Protein AF-A0A7Y7IYE1-F1 (afdb_monomer_lite)

Foldseek 3Di:
DDDPDDPPPDDQDPVNVVVVVLVVVLVVVVVVVLVVLVVCLLVCLVFQDDPVDDSVVSSVVSVVVSVVVVVVVVVVVVVLVVVCVVVHVVVSSVVSVCVVVVVVVVVVVQDTCVPQPPNRD

Sequence (121 aa):
MHVVSAPPAGRLSWRDVRTLALAALGGALEFYDFVIFAYFAKIIAQHFFPAAQPDWLRQTETFGLFGAGYLARPLGGVVMAHFGDRHGRKKMFAFSVLLMAAPTLLMGLLPGFGTLGLAAP

Radius of gyration: 20.87 Å; chains: 1; bounding box: 60×38×46 Å

Secondary structure (DSSP, 8-state):
----PPPP-PPPPHHHHHHHHHHHHHHHHHHHHHHHHHHHHHHHHHHHS-TTS-HHHHHHHHHHHHHHHHHHHHHHHHHHHHHHHHH-HHHHHHHHHHHHHHHHHHHHTPPPHHHHGGG--

pLDDT: mean 79.18, std 10.88, range [50.25, 91.88]

Organism: NCBI:txid1216886

InterPro domains:
  IPR005828 Major facilitator, sugar transporter-like [PF00083] (21-111)
  IPR020846 Major facilit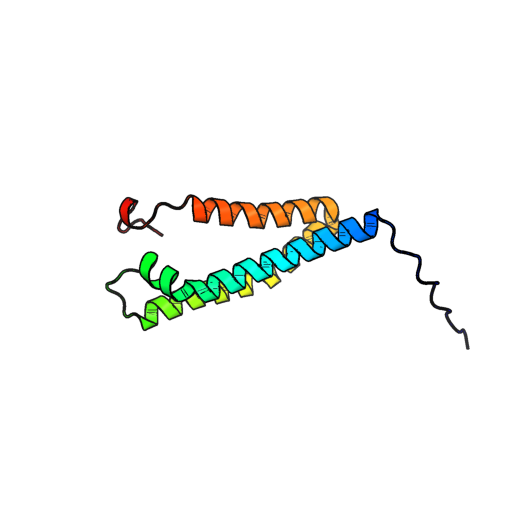ator superfamily domain [PS50850] (19-121)
  IPR036259 MFS transporter superfamily [G3DSA:1.20.1250.20] (15-120)
  IPR036259 MFS transporter superfamily [SSF103473] (7-118)
  IPR051084 Proton-coupled symporters [PTHR43528] (15-121)

Structure (mmCIF, N/CA/C/O backbone):
data_AF-A0A7Y7IYE1-F1
#
_entry.id   AF-A0A7Y7IYE1-F1
#
loop_
_atom_site.group_PDB
_atom_site.id
_atom_site.type_symbol
_atom_site.label_atom_id
_atom_site.label_alt_id
_atom_si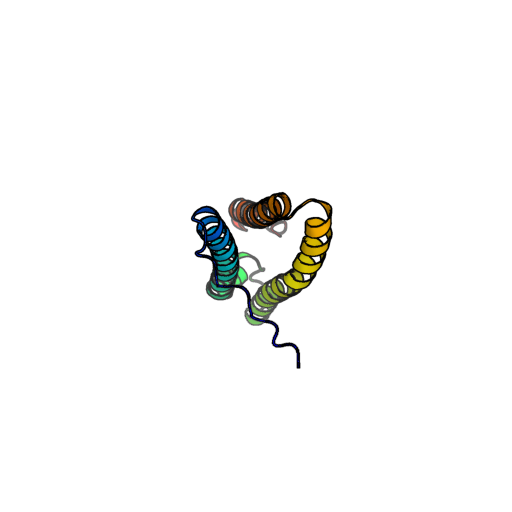te.label_comp_id
_atom_site.label_asym_id
_atom_site.label_entity_id
_atom_site.label_seq_id
_atom_site.pdbx_PDB_ins_code
_atom_site.Cartn_x
_atom_site.Cartn_y
_atom_site.Cartn_z
_atom_site.occupancy
_atom_site.B_iso_or_equiv
_atom_site.auth_seq_id
_atom_site.auth_comp_id
_atom_site.auth_asym_id
_atom_site.auth_atom_id
_atom_site.pdbx_PDB_model_num
ATOM 1 N N . MET A 1 1 ? 36.404 -26.400 -22.595 1.00 53.38 1 MET A N 1
ATOM 2 C CA . MET A 1 1 ? 35.992 -25.545 -21.460 1.00 53.38 1 MET A CA 1
ATOM 3 C C . MET A 1 1 ? 35.824 -24.120 -21.974 1.00 53.38 1 MET A C 1
ATOM 5 O O . MET A 1 1 ? 36.821 -23.441 -22.166 1.00 53.38 1 MET A O 1
ATOM 9 N N . HIS A 1 2 ? 34.596 -23.692 -22.290 1.00 53.97 2 HIS A N 1
ATOM 10 C CA . HIS A 1 2 ? 34.320 -22.305 -22.682 1.00 53.97 2 HIS A CA 1
ATOM 11 C C . HIS A 1 2 ? 34.089 -21.477 -21.417 1.00 53.97 2 HIS A C 1
ATOM 13 O O . HIS A 1 2 ? 33.064 -21.623 -20.756 1.00 53.97 2 HIS A O 1
ATOM 19 N N . VAL A 1 3 ? 35.062 -20.640 -21.063 1.00 62.72 3 VAL A N 1
ATOM 20 C CA . VAL A 1 3 ? 34.903 -19.629 -20.015 1.00 62.72 3 VAL A CA 1
ATOM 21 C C . VAL A 1 3 ? 34.045 -18.516 -20.608 1.00 62.72 3 VAL A C 1
ATOM 23 O O . VAL A 1 3 ? 34.513 -17.744 -21.440 1.00 62.72 3 VAL A O 1
ATOM 26 N N . VAL A 1 4 ? 32.768 -18.468 -20.229 1.00 66.44 4 VAL A N 1
ATOM 27 C CA . VAL A 1 4 ? 31.902 -17.321 -20.513 1.00 66.44 4 VAL A CA 1
ATOM 28 C C . VAL A 1 4 ? 32.415 -16.166 -19.656 1.00 66.44 4 VAL A C 1
ATOM 30 O O . VAL A 1 4 ? 32.209 -16.141 -18.444 1.00 66.44 4 VAL A O 1
ATOM 33 N N . SER A 1 5 ? 33.148 -15.239 -20.267 1.00 60.44 5 SER A N 1
ATOM 34 C CA . SER A 1 5 ? 33.545 -13.989 -19.630 1.00 60.44 5 SER A CA 1
ATOM 35 C C . SER A 1 5 ? 32.295 -13.151 -19.355 1.00 60.44 5 SER A C 1
ATOM 37 O O . SER A 1 5 ? 31.523 -12.841 -20.263 1.00 60.44 5 SER A O 1
ATOM 39 N N . ALA A 1 6 ? 32.072 -12.805 -18.086 1.00 62.84 6 ALA A N 1
ATOM 40 C CA . ALA A 1 6 ? 30.996 -11.900 -17.704 1.00 62.84 6 ALA A CA 1
ATOM 41 C C . ALA A 1 6 ? 31.209 -10.528 -18.380 1.00 62.84 6 ALA A C 1
ATOM 43 O O . ALA A 1 6 ? 32.348 -10.051 -18.429 1.00 62.84 6 ALA A O 1
ATOM 44 N N . PRO A 1 7 ? 30.152 -9.886 -18.909 1.00 61.91 7 PRO A N 1
ATOM 45 C CA . PRO A 1 7 ? 30.282 -8.569 -19.517 1.00 61.91 7 PRO A CA 1
ATOM 46 C C . PRO A 1 7 ? 30.808 -7.556 -18.483 1.00 61.91 7 PRO A C 1
ATOM 48 O O . PRO A 1 7 ? 30.445 -7.639 -17.306 1.00 61.91 7 PRO A O 1
ATOM 51 N N . PRO A 1 8 ? 31.659 -6.596 -18.889 1.00 59.75 8 PRO A N 1
ATOM 52 C CA . PRO A 1 8 ? 32.167 -5.575 -17.982 1.00 59.75 8 PRO A CA 1
ATOM 53 C C . PRO A 1 8 ? 30.993 -4.772 -17.417 1.00 59.75 8 PRO A C 1
ATOM 55 O O . PRO A 1 8 ? 30.115 -4.343 -18.167 1.00 59.75 8 PRO A O 1
ATOM 58 N N . ALA A 1 9 ? 30.971 -4.572 -16.097 1.00 65.44 9 ALA A N 1
ATOM 59 C CA . ALA A 1 9 ? 29.958 -3.766 -15.427 1.00 65.44 9 ALA A CA 1
ATOM 60 C C . ALA A 1 9 ? 30.011 -2.325 -15.968 1.00 65.44 9 ALA A C 1
ATOM 62 O O . ALA A 1 9 ? 30.856 -1.519 -15.573 1.00 65.44 9 ALA A O 1
ATOM 63 N N . GLY A 1 10 ? 29.139 -2.018 -16.929 1.00 71.31 10 GLY A N 1
ATOM 64 C CA . GLY A 1 10 ? 28.995 -0.680 -17.486 1.00 71.31 10 GLY A CA 1
ATOM 65 C C . GLY A 1 10 ? 28.580 0.300 -16.391 1.00 71.31 10 GLY A C 1
ATOM 66 O O . GLY A 1 10 ? 27.746 -0.018 -15.543 1.00 71.31 10 GLY A O 1
ATOM 67 N N . ARG A 1 11 ? 29.171 1.499 -16.391 1.00 78.81 11 ARG A N 1
ATOM 68 C CA . ARG A 1 11 ? 28.793 2.565 -15.454 1.00 78.81 11 ARG A CA 1
ATOM 69 C C . ARG A 1 11 ? 27.313 2.898 -15.661 1.00 78.81 11 ARG A C 1
ATOM 71 O O . ARG A 1 11 ? 26.917 3.201 -16.784 1.00 78.81 11 ARG A O 1
ATOM 78 N N . LEU A 1 12 ? 26.522 2.844 -14.588 1.00 80.06 12 LEU A N 1
ATOM 79 C CA . LEU A 1 12 ? 25.103 3.210 -14.616 1.00 80.06 12 LEU A CA 1
ATOM 80 C C . LEU A 1 12 ? 24.943 4.621 -15.191 1.00 80.06 12 LEU A C 1
ATOM 82 O O . LEU A 1 12 ? 25.594 5.564 -14.734 1.00 80.06 12 LEU A O 1
ATOM 86 N N . SER A 1 13 ? 24.071 4.774 -16.187 1.00 88.25 13 SER A N 1
ATOM 87 C CA . SER A 1 13 ? 23.729 6.091 -16.713 1.00 88.25 13 SER A CA 1
ATOM 88 C C . SER A 1 13 ? 22.926 6.871 -15.673 1.00 88.25 13 SER A C 1
ATOM 90 O O . SER A 1 13 ? 22.194 6.296 -14.867 1.00 88.25 13 SER A O 1
ATOM 92 N N . TRP A 1 14 ? 22.963 8.203 -15.735 1.00 87.50 14 TRP A N 1
ATOM 93 C CA . TRP A 1 14 ? 22.135 9.069 -14.885 1.00 87.50 14 TRP A CA 1
ATOM 94 C C . TRP A 1 14 ? 20.640 8.704 -14.976 1.00 87.50 14 TRP A C 1
ATOM 96 O O . TRP A 1 14 ? 19.902 8.759 -13.994 1.00 87.50 14 TRP A O 1
ATOM 106 N N . ARG A 1 15 ? 20.185 8.265 -16.158 1.00 86.50 15 ARG A N 1
ATOM 107 C CA . ARG A 1 15 ? 18.807 7.796 -16.379 1.00 86.50 15 ARG A CA 1
ATOM 108 C C . ARG A 1 15 ? 18.496 6.497 -15.630 1.00 86.50 15 ARG A C 1
ATOM 110 O O . ARG A 1 15 ? 17.378 6.360 -15.130 1.00 86.50 15 ARG A O 1
ATOM 117 N N . ASP A 1 16 ? 19.464 5.590 -15.524 1.00 87.06 16 ASP A N 1
ATOM 118 C CA . ASP A 1 16 ? 19.323 4.324 -14.798 1.00 87.06 16 ASP A CA 1
ATOM 119 C C . ASP A 1 16 ? 19.263 4.590 -13.296 1.00 87.06 16 ASP A C 1
ATOM 121 O O . ASP A 1 16 ? 18.352 4.114 -12.624 1.00 87.06 16 ASP A O 1
ATOM 125 N N . VAL A 1 17 ? 20.149 5.459 -12.795 1.00 89.50 17 VAL A N 1
ATOM 126 C CA . VAL A 1 17 ? 20.149 5.912 -11.396 1.00 89.50 17 VAL A CA 1
ATOM 127 C C . VAL A 1 17 ? 18.819 6.569 -11.035 1.00 89.50 17 VAL A C 1
ATOM 129 O O . VAL A 1 17 ? 18.223 6.234 -10.015 1.00 89.50 17 VAL A O 1
ATOM 132 N N . ARG A 1 18 ? 18.296 7.457 -11.892 1.00 87.88 18 ARG A N 1
ATOM 133 C CA . ARG A 1 18 ? 16.991 8.096 -11.665 1.00 87.88 18 ARG A CA 1
ATOM 134 C C . ARG A 1 18 ? 15.851 7.080 -11.620 1.00 87.88 18 ARG A C 1
ATOM 136 O O . ARG A 1 18 ? 14.957 7.202 -10.791 1.00 87.88 18 ARG A O 1
ATOM 143 N N . THR A 1 19 ? 15.863 6.096 -12.515 1.00 85.25 19 THR A N 1
ATOM 144 C CA . THR A 1 19 ? 14.816 5.065 -12.572 1.00 85.25 19 THR A CA 1
ATOM 145 C C . THR A 1 19 ? 14.877 4.155 -11.348 1.00 85.25 19 THR A C 1
ATOM 147 O O . THR A 1 19 ? 13.843 3.872 -10.749 1.00 85.25 19 THR A O 1
ATOM 150 N N . LEU A 1 20 ? 16.082 3.764 -10.930 1.00 87.81 20 LEU A N 1
ATOM 151 C CA . LEU A 1 20 ? 16.307 2.995 -9.711 1.00 87.81 20 LEU A CA 1
ATOM 152 C C . LEU A 1 20 ? 15.846 3.763 -8.469 1.00 87.81 20 LEU A C 1
ATOM 154 O O . LEU A 1 20 ? 15.150 3.198 -7.634 1.00 87.81 20 LEU A O 1
ATOM 158 N N . ALA A 1 21 ? 16.178 5.053 -8.372 1.00 89.25 21 ALA A N 1
ATOM 159 C CA . ALA A 1 21 ? 15.746 5.901 -7.266 1.00 89.25 21 ALA A CA 1
ATOM 160 C C . ALA A 1 21 ? 14.215 5.997 -7.189 1.00 89.25 21 ALA A C 1
ATOM 162 O O . ALA A 1 21 ? 13.649 5.844 -6.113 1.00 89.25 21 ALA A O 1
ATOM 163 N N . LEU A 1 22 ? 13.532 6.184 -8.324 1.00 85.62 22 LEU A N 1
ATOM 164 C CA . LEU A 1 22 ? 12.065 6.210 -8.371 1.00 85.62 22 LEU A CA 1
ATOM 165 C C . LEU A 1 22 ? 11.444 4.868 -7.957 1.00 85.62 22 LEU A C 1
ATOM 167 O O . LEU A 1 22 ? 10.461 4.857 -7.221 1.00 85.62 22 LEU A O 1
ATOM 171 N N . ALA A 1 23 ? 12.024 3.744 -8.387 1.00 84.00 23 ALA A N 1
ATOM 172 C CA . ALA A 1 23 ? 11.571 2.418 -7.972 1.00 84.00 23 ALA A CA 1
ATOM 173 C C . ALA A 1 23 ? 11.780 2.182 -6.466 1.00 84.00 23 ALA A C 1
ATOM 175 O O . ALA A 1 23 ? 10.878 1.699 -5.784 1.00 84.00 23 ALA A O 1
ATOM 176 N N . ALA A 1 24 ? 12.940 2.578 -5.936 1.00 88.06 24 ALA A N 1
ATOM 177 C CA . ALA A 1 24 ? 13.257 2.471 -4.516 1.00 88.06 24 ALA A CA 1
ATOM 178 C C . ALA A 1 24 ? 12.344 3.352 -3.653 1.00 88.06 24 ALA A C 1
ATOM 180 O O . ALA A 1 24 ? 11.881 2.904 -2.609 1.00 88.06 24 ALA A O 1
ATOM 181 N N . LEU A 1 25 ? 12.039 4.575 -4.102 1.00 87.19 25 LEU A N 1
ATOM 182 C CA . LEU A 1 25 ? 11.091 5.462 -3.425 1.00 87.19 25 LEU A CA 1
ATOM 183 C C . LEU A 1 25 ? 9.687 4.857 -3.371 1.00 87.19 25 LEU A C 1
ATOM 185 O O . LEU A 1 25 ? 9.057 4.926 -2.323 1.00 87.19 25 LEU A O 1
ATOM 189 N N . GLY A 1 26 ? 9.222 4.228 -4.456 1.00 82.56 26 GLY A N 1
ATOM 190 C CA . GLY A 1 26 ? 7.945 3.510 -4.460 1.00 82.56 26 GLY A CA 1
ATOM 191 C C . GLY A 1 26 ? 7.901 2.411 -3.395 1.00 82.56 26 GLY A C 1
ATOM 192 O O . GLY A 1 26 ? 7.002 2.402 -2.561 1.00 82.56 26 GLY A O 1
ATOM 193 N N . GLY A 1 27 ? 8.926 1.553 -3.355 1.00 84.44 27 GLY A N 1
ATOM 194 C CA . GLY A 1 27 ? 9.023 0.495 -2.342 1.00 84.44 27 GLY A CA 1
ATOM 195 C C . GLY A 1 27 ? 9.167 1.023 -0.908 1.00 84.44 27 GLY A C 1
ATOM 196 O O . GLY A 1 27 ? 8.595 0.459 0.022 1.00 84.44 27 GLY A O 1
ATOM 197 N N . ALA A 1 28 ? 9.888 2.129 -0.710 1.00 88.19 28 ALA A N 1
ATOM 198 C CA . ALA A 1 28 ? 10.004 2.768 0.598 1.00 88.19 28 ALA A CA 1
ATOM 199 C C . ALA A 1 28 ? 8.659 3.328 1.082 1.00 88.19 28 ALA A C 1
ATOM 201 O O . ALA A 1 28 ? 8.332 3.197 2.259 1.00 88.19 28 ALA A O 1
ATOM 202 N N . LEU A 1 29 ? 7.871 3.916 0.181 1.00 84.62 29 LEU A N 1
ATOM 203 C CA . LEU A 1 29 ? 6.566 4.497 0.500 1.00 84.62 29 LEU A CA 1
ATOM 204 C C . LEU A 1 29 ? 5.538 3.392 0.813 1.00 84.62 29 LEU A C 1
ATOM 206 O O . LEU A 1 29 ? 4.811 3.497 1.795 1.00 84.62 29 LEU A O 1
ATOM 210 N N . GLU A 1 30 ? 5.581 2.262 0.101 1.00 83.44 30 GLU A N 1
ATOM 211 C CA . GLU A 1 30 ? 4.815 1.058 0.468 1.00 83.44 30 GLU A CA 1
ATOM 212 C C . GLU A 1 30 ? 5.173 0.513 1.859 1.00 83.44 30 GLU A C 1
ATOM 214 O O . GLU A 1 30 ? 4.317 -0.037 2.559 1.00 83.44 30 GLU A O 1
ATOM 219 N N . PHE A 1 31 ? 6.448 0.589 2.249 1.00 85.81 31 PHE A N 1
ATOM 220 C CA . PHE A 1 31 ? 6.888 0.148 3.571 1.00 85.81 31 PHE A CA 1
ATOM 221 C C . PHE A 1 31 ? 6.458 1.139 4.655 1.00 85.81 31 PHE A C 1
ATOM 223 O O . PHE A 1 31 ? 6.002 0.727 5.720 1.00 85.81 31 PHE A O 1
ATOM 230 N N . TYR A 1 32 ? 6.548 2.438 4.362 1.00 88.81 32 TYR A N 1
ATOM 231 C CA . TYR A 1 32 ? 6.085 3.507 5.239 1.00 88.81 32 TYR A CA 1
ATOM 232 C C . TYR A 1 32 ? 4.603 3.342 5.598 1.00 88.81 32 TYR A C 1
ATOM 234 O O . TYR A 1 32 ? 4.275 3.325 6.785 1.00 88.81 32 TYR A O 1
ATOM 242 N N . ASP A 1 33 ? 3.737 3.117 4.606 1.00 84.19 33 ASP A N 1
ATOM 243 C CA . ASP A 1 33 ? 2.295 2.939 4.826 1.00 84.19 33 ASP A CA 1
ATOM 244 C C . ASP A 1 33 ? 1.978 1.736 5.732 1.00 84.19 33 ASP A C 1
ATOM 246 O O . ASP A 1 33 ? 1.066 1.782 6.558 1.00 84.19 33 ASP A O 1
ATOM 250 N N . PHE A 1 34 ? 2.758 0.656 5.659 1.00 85.62 34 PHE A N 1
ATOM 251 C CA . PHE A 1 34 ? 2.568 -0.480 6.562 1.00 85.62 34 PHE A CA 1
ATOM 252 C C . PHE A 1 34 ? 3.021 -0.210 7.987 1.00 85.62 34 PHE A C 1
ATOM 254 O O . PHE A 1 34 ? 2.322 -0.581 8.932 1.00 85.62 34 PHE A O 1
ATOM 261 N N . VAL A 1 35 ? 4.180 0.424 8.150 1.00 90.19 35 VAL A N 1
ATOM 262 C CA . VAL A 1 35 ? 4.692 0.767 9.478 1.00 90.19 35 VAL A CA 1
ATOM 263 C C . VAL A 1 35 ? 3.736 1.737 10.162 1.00 90.19 35 VAL A C 1
ATOM 265 O O . VAL A 1 35 ? 3.395 1.535 11.327 1.00 90.19 35 VAL A O 1
ATOM 268 N N . ILE A 1 36 ? 3.260 2.754 9.439 1.00 90.00 36 ILE A N 1
ATOM 269 C CA . ILE A 1 36 ? 2.354 3.756 9.996 1.00 90.00 36 ILE A CA 1
ATOM 270 C C . ILE A 1 36 ? 0.998 3.132 10.347 1.00 90.00 36 ILE A C 1
ATOM 272 O O . ILE A 1 36 ? 0.496 3.377 11.441 1.00 90.00 36 ILE A O 1
ATOM 276 N N . PHE A 1 37 ? 0.449 2.243 9.506 1.00 88.81 37 PHE A N 1
ATOM 277 C CA . PHE A 1 37 ? -0.785 1.523 9.827 1.00 88.81 37 PHE A CA 1
ATOM 278 C C . PHE A 1 37 ? -0.633 0.692 11.104 1.00 88.81 37 PHE A C 1
ATOM 280 O O . PHE A 1 37 ? -1.453 0.801 12.012 1.00 88.81 37 PHE A O 1
ATOM 287 N N . ALA A 1 38 ? 0.426 -0.118 11.205 1.00 89.12 38 ALA A N 1
ATOM 288 C CA . ALA A 1 38 ? 0.665 -0.956 12.379 1.00 89.12 38 ALA A CA 1
ATOM 289 C C . ALA A 1 38 ? 0.864 -0.116 13.652 1.00 89.12 38 ALA A C 1
ATOM 291 O O . ALA A 1 38 ? 0.352 -0.471 14.713 1.00 89.12 38 ALA A O 1
ATOM 292 N N . TYR A 1 39 ? 1.554 1.023 13.541 1.00 91.12 39 TYR A N 1
ATOM 293 C CA . TYR A 1 39 ? 1.754 1.960 14.645 1.00 91.12 39 TYR A CA 1
ATOM 294 C C . TYR A 1 39 ? 0.435 2.588 15.120 1.00 91.12 39 TYR A C 1
ATOM 296 O O . TYR A 1 39 ? 0.167 2.652 16.321 1.00 91.12 39 TYR A O 1
ATOM 304 N N . PHE A 1 40 ? -0.422 3.004 14.185 1.00 89.38 40 PHE A N 1
ATOM 305 C CA . PHE A 1 40 ? -1.717 3.622 14.480 1.00 89.38 40 PHE A CA 1
ATOM 306 C C . PHE A 1 40 ? -2.867 2.621 14.657 1.00 89.38 40 PHE A C 1
ATOM 308 O O . PHE A 1 40 ? -3.987 3.044 14.944 1.00 89.38 40 PHE A O 1
ATOM 315 N N . ALA A 1 41 ? -2.620 1.310 14.573 1.00 88.38 41 ALA A N 1
ATOM 316 C CA . ALA A 1 41 ? -3.656 0.276 14.604 1.00 88.38 41 ALA A CA 1
ATOM 317 C C . ALA A 1 41 ? -4.605 0.409 15.806 1.00 88.38 41 ALA A C 1
ATOM 319 O O . ALA A 1 41 ? -5.817 0.299 15.660 1.00 88.38 41 ALA A O 1
ATOM 320 N N . LYS A 1 42 ? -4.090 0.729 17.000 1.00 86.38 42 LYS A N 1
ATOM 321 C CA . LYS A 1 42 ? -4.936 0.937 18.188 1.00 86.38 42 LYS A CA 1
ATOM 322 C C . LYS A 1 42 ? -5.885 2.134 18.040 1.00 86.38 42 LYS A C 1
ATOM 324 O O . LYS A 1 42 ? -7.027 2.058 18.479 1.00 86.38 42 LYS A O 1
ATOM 329 N N . ILE A 1 43 ? -5.412 3.226 17.445 1.00 85.69 43 ILE A N 1
ATOM 330 C CA . ILE A 1 43 ? -6.205 4.445 17.235 1.00 85.69 43 ILE A CA 1
ATOM 331 C C . ILE A 1 43 ? -7.260 4.191 16.153 1.00 85.69 43 ILE A C 1
ATOM 333 O O . ILE A 1 43 ? -8.423 4.535 16.342 1.00 85.69 43 ILE A O 1
ATOM 337 N N . ILE A 1 44 ? -6.878 3.509 15.068 1.00 84.44 44 ILE A N 1
ATOM 338 C CA . ILE A 1 44 ? -7.796 3.074 14.008 1.00 84.44 44 ILE A CA 1
ATOM 339 C C . ILE A 1 44 ? -8.893 2.177 14.599 1.00 84.44 44 ILE A C 1
ATOM 341 O O . ILE A 1 44 ? -10.073 2.440 14.382 1.00 84.44 44 ILE A O 1
ATOM 345 N N . ALA A 1 45 ? -8.523 1.198 15.431 1.00 84.06 45 ALA A N 1
ATOM 346 C CA . ALA A 1 45 ? -9.460 0.294 16.095 1.00 84.06 45 ALA A CA 1
ATOM 347 C C . ALA A 1 45 ? -10.523 1.040 16.923 1.00 84.06 45 ALA A C 1
ATOM 349 O O . ALA A 1 45 ? -11.691 0.663 16.944 1.00 84.06 45 ALA A O 1
ATOM 350 N N . GLN A 1 46 ? -10.124 2.106 17.619 1.00 80.94 46 GLN A N 1
ATOM 351 C CA . GLN A 1 46 ? -11.022 2.892 18.466 1.00 80.94 46 GLN A CA 1
ATOM 352 C C . GLN A 1 46 ? -11.925 3.841 17.675 1.00 80.94 46 GLN A C 1
ATOM 354 O O . GLN A 1 46 ? -13.028 4.130 18.135 1.00 80.94 46 GLN A O 1
ATOM 359 N N . HIS A 1 47 ? -11.462 4.328 16.521 1.00 78.38 47 HIS A N 1
ATOM 360 C CA . HIS A 1 47 ? -12.198 5.295 15.711 1.00 78.38 47 HIS A CA 1
ATOM 361 C C . HIS A 1 47 ? -13.113 4.674 14.664 1.00 78.38 47 HIS A C 1
ATOM 363 O O . HIS A 1 47 ? -14.139 5.279 14.380 1.00 78.38 47 HIS A O 1
ATOM 369 N N . PHE A 1 48 ? -12.752 3.522 14.098 1.00 74.00 48 PHE A N 1
ATOM 370 C CA . PHE A 1 48 ? -13.511 2.880 13.022 1.00 74.00 48 PHE A CA 1
ATOM 371 C C . PHE A 1 48 ? -14.439 1.761 13.504 1.00 74.00 48 PHE A C 1
ATOM 373 O O . PHE A 1 48 ? -15.393 1.432 12.811 1.00 74.00 48 PHE A O 1
ATOM 380 N N . PHE A 1 49 ? -14.220 1.194 14.695 1.00 76.25 49 PHE A N 1
ATOM 381 C CA . PHE A 1 49 ? -15.064 0.107 15.198 1.00 76.25 49 PHE A CA 1
ATOM 382 C C . PHE A 1 49 ? -15.922 0.534 16.402 1.00 76.25 49 PHE A C 1
ATOM 384 O O . PHE A 1 49 ? -15.422 1.217 17.306 1.00 76.25 49 PHE A O 1
ATOM 391 N N . PRO A 1 50 ? -17.196 0.088 16.477 1.00 74.75 50 PRO A N 1
ATOM 392 C CA . PRO A 1 50 ? -18.133 0.486 17.525 1.00 74.75 50 PRO A CA 1
ATOM 393 C C . PRO A 1 50 ? -17.604 0.270 18.947 1.00 74.75 50 PRO A C 1
ATOM 395 O O . PRO A 1 50 ? -17.123 -0.809 19.288 1.00 74.75 50 PRO A O 1
ATOM 398 N N . ALA A 1 51 ? -17.794 1.263 19.822 1.00 73.62 51 ALA A N 1
ATOM 399 C CA . ALA A 1 51 ? -17.389 1.188 21.232 1.00 73.62 51 ALA A CA 1
ATOM 400 C C . ALA A 1 51 ? -18.135 0.115 22.050 1.00 73.62 51 ALA A C 1
ATOM 402 O O . ALA A 1 51 ? -17.697 -0.229 23.143 1.00 73.62 51 ALA A O 1
ATOM 403 N N . ALA A 1 52 ? -19.243 -0.422 21.527 1.00 78.56 52 ALA A N 1
ATOM 404 C CA . ALA A 1 52 ? -19.967 -1.537 22.134 1.00 78.56 52 ALA A CA 1
ATOM 405 C C . ALA A 1 52 ? -19.203 -2.874 22.043 1.00 78.56 52 ALA A C 1
ATOM 407 O O . ALA A 1 52 ? -19.539 -3.817 22.756 1.00 78.56 52 ALA A O 1
ATOM 408 N N . GLN A 1 53 ? -18.190 -2.968 21.173 1.00 80.75 53 GLN A N 1
ATOM 409 C CA . GLN A 1 53 ? -17.390 -4.176 20.997 1.00 80.75 53 GLN A CA 1
ATOM 410 C C . GLN A 1 53 ? -16.217 -4.237 21.990 1.00 80.75 53 GLN A C 1
ATOM 412 O O . GLN A 1 53 ? -15.581 -3.208 22.247 1.00 80.75 53 GLN A O 1
ATOM 417 N N . PRO A 1 54 ? -15.855 -5.434 22.492 1.00 85.00 54 PRO A N 1
ATOM 418 C CA . PRO A 1 54 ? -14.666 -5.612 23.319 1.00 85.00 54 PRO A CA 1
ATOM 419 C C . PRO A 1 54 ? -13.394 -5.102 22.625 1.00 85.00 54 PRO A C 1
ATOM 421 O O . PRO A 1 54 ? -13.193 -5.331 21.432 1.00 85.00 54 PRO A O 1
ATOM 424 N N . ASP A 1 55 ? -12.494 -4.465 23.378 1.00 83.69 55 ASP A N 1
ATOM 425 C CA . ASP A 1 55 ? -11.258 -3.866 22.841 1.00 83.69 55 ASP A CA 1
ATOM 426 C C . ASP A 1 55 ? -10.380 -4.855 22.063 1.00 83.69 55 ASP A C 1
ATOM 428 O O . ASP A 1 55 ? -9.804 -4.505 21.032 1.00 83.69 55 ASP A O 1
ATOM 432 N N . TRP A 1 56 ? -10.306 -6.103 22.533 1.00 84.25 56 TRP A N 1
ATOM 433 C CA . TRP A 1 56 ? -9.522 -7.155 21.884 1.00 84.25 56 TRP A CA 1
ATOM 434 C C . TRP A 1 56 ? -10.076 -7.520 20.500 1.00 84.25 56 TRP A C 1
ATOM 436 O O . TRP A 1 56 ? -9.300 -7.818 19.590 1.00 84.25 56 TRP A O 1
ATOM 446 N N . LEU A 1 57 ? -11.400 -7.461 20.317 1.00 87.62 57 LEU A N 1
ATOM 447 C CA . LEU A 1 57 ? -12.051 -7.796 19.052 1.00 87.62 57 LEU A CA 1
ATOM 448 C C . LEU A 1 57 ? -11.748 -6.720 18.004 1.00 87.62 57 LEU A C 1
ATOM 450 O O . LEU A 1 57 ? -11.263 -7.045 16.927 1.00 87.62 57 LEU A O 1
ATOM 454 N N . ARG A 1 58 ? -11.878 -5.439 18.374 1.00 85.19 58 ARG A N 1
ATOM 455 C CA . ARG A 1 58 ? -11.573 -4.295 17.492 1.00 85.19 58 ARG A CA 1
ATOM 456 C C . ARG A 1 58 ? -10.117 -4.271 17.032 1.00 85.19 58 ARG A C 1
ATOM 458 O O . ARG A 1 58 ? -9.816 -3.994 15.870 1.00 85.19 58 ARG A O 1
ATOM 465 N N . GLN A 1 59 ? -9.189 -4.575 17.941 1.00 86.62 59 GLN A N 1
ATOM 466 C CA . GLN A 1 59 ? -7.775 -4.722 17.588 1.00 86.62 59 GLN A CA 1
ATOM 467 C C . GLN A 1 59 ? -7.561 -5.883 16.616 1.00 86.62 59 GLN A C 1
ATOM 469 O O . GLN A 1 59 ? -6.851 -5.717 15.627 1.00 86.62 59 GLN A O 1
ATOM 474 N N . THR A 1 60 ? -8.195 -7.030 16.865 1.00 89.44 60 THR A N 1
ATOM 475 C CA . THR A 1 60 ? -8.089 -8.207 15.992 1.00 89.44 60 THR A CA 1
ATOM 476 C C . THR A 1 60 ? -8.636 -7.920 14.595 1.00 89.44 60 THR A C 1
ATOM 478 O O . THR A 1 60 ? -7.986 -8.269 13.617 1.00 89.44 60 THR A O 1
ATOM 481 N N . GLU A 1 61 ? -9.768 -7.226 14.479 1.00 87.56 61 GLU A N 1
ATOM 482 C CA . GLU A 1 61 ? -10.337 -6.791 13.195 1.00 87.56 61 GLU A CA 1
ATOM 483 C C . GLU A 1 61 ? -9.403 -5.823 12.4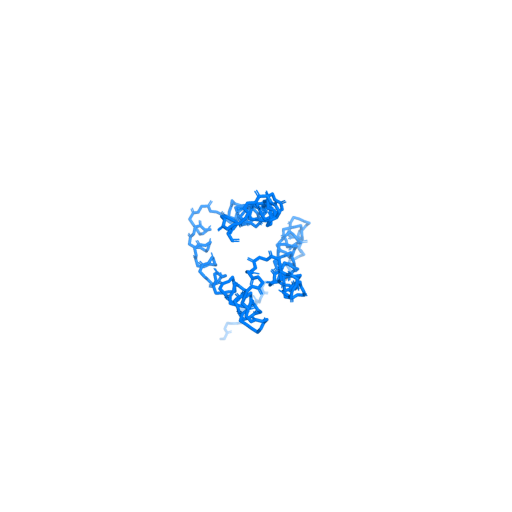55 1.00 87.56 61 GLU A C 1
ATOM 485 O O . GLU A 1 61 ? -9.178 -5.965 11.252 1.00 87.56 61 GLU A O 1
ATOM 490 N N . THR A 1 62 ? -8.773 -4.893 13.178 1.00 88.75 62 THR A N 1
ATOM 491 C CA . THR A 1 62 ? -7.811 -3.941 12.597 1.00 88.75 62 THR A CA 1
ATOM 492 C C . THR A 1 62 ? -6.546 -4.642 12.097 1.00 88.75 62 THR A C 1
ATOM 494 O O . THR A 1 62 ? -6.065 -4.364 10.998 1.00 88.75 62 THR A O 1
ATOM 497 N N . PHE A 1 63 ? -6.014 -5.601 12.859 1.00 89.88 63 PHE A N 1
ATOM 498 C CA . PHE A 1 63 ? -4.928 -6.463 12.389 1.00 89.88 63 PHE A CA 1
ATOM 499 C C . PHE A 1 63 ? -5.381 -7.417 11.275 1.00 89.88 63 PHE A C 1
ATOM 501 O O . PHE A 1 63 ? -4.579 -7.773 10.413 1.00 89.88 63 PHE A O 1
ATOM 508 N N . GLY A 1 64 ? -6.661 -7.789 11.239 1.00 91.88 64 GLY A N 1
ATOM 509 C CA . GLY A 1 64 ? -7.283 -8.521 10.140 1.00 91.88 64 GLY A CA 1
ATOM 510 C C . GLY A 1 64 ? -7.248 -7.726 8.836 1.00 91.88 64 GLY A C 1
ATOM 511 O O . GLY A 1 64 ? -6.813 -8.255 7.816 1.00 91.88 64 GLY A O 1
ATOM 512 N N . LEU A 1 65 ? -7.600 -6.437 8.877 1.00 88.94 65 LEU A N 1
ATOM 513 C CA . LEU A 1 65 ? -7.445 -5.506 7.752 1.00 88.94 65 LEU A CA 1
ATOM 514 C C . LEU A 1 65 ? -5.980 -5.378 7.318 1.00 88.94 65 LEU A C 1
ATOM 516 O O . LEU A 1 65 ? -5.688 -5.445 6.123 1.00 88.94 65 LEU A O 1
ATOM 520 N N . PHE A 1 66 ? -5.051 -5.266 8.273 1.00 88.19 66 PHE A N 1
ATOM 521 C CA . PHE A 1 66 ? -3.613 -5.265 7.984 1.00 88.19 66 PHE A CA 1
ATOM 522 C C . PHE A 1 66 ? -3.175 -6.545 7.252 1.00 88.19 66 PHE A C 1
ATOM 524 O O . PHE A 1 66 ? -2.517 -6.480 6.213 1.00 88.19 66 PHE A O 1
ATOM 531 N N . GLY A 1 67 ? -3.587 -7.713 7.754 1.00 90.38 67 GLY A N 1
ATOM 532 C CA . GLY A 1 67 ? -3.294 -9.012 7.150 1.00 90.38 67 GLY A CA 1
ATOM 533 C C . GLY A 1 67 ? -3.914 -9.176 5.762 1.00 90.38 67 GLY A C 1
ATOM 534 O O . GLY A 1 67 ? -3.240 -9.628 4.837 1.00 90.38 67 GLY A O 1
ATOM 535 N N . ALA A 1 68 ? -5.164 -8.748 5.576 1.00 89.81 68 ALA A N 1
ATOM 536 C CA . ALA A 1 68 ? -5.832 -8.751 4.278 1.00 89.81 68 ALA A CA 1
ATOM 537 C C . ALA A 1 68 ? -5.101 -7.857 3.264 1.00 89.81 68 ALA A C 1
ATOM 539 O O . ALA A 1 68 ? -4.855 -8.281 2.134 1.00 89.81 68 ALA A O 1
ATOM 540 N N . GLY A 1 69 ? -4.672 -6.659 3.678 1.00 86.00 69 GLY A N 1
ATOM 541 C CA . GLY A 1 69 ? -3.846 -5.770 2.858 1.00 86.00 69 GLY A CA 1
ATOM 542 C C . GLY A 1 69 ? -2.496 -6.391 2.485 1.00 86.00 69 GLY A C 1
ATOM 543 O O . GLY A 1 69 ? -2.033 -6.245 1.354 1.00 86.00 69 GLY A O 1
ATOM 544 N N . TYR A 1 70 ? -1.888 -7.155 3.395 1.00 85.88 70 TYR A N 1
ATOM 545 C CA . TYR A 1 70 ? -0.664 -7.902 3.111 1.00 85.88 70 TYR A CA 1
ATOM 546 C C . TYR A 1 70 ? -0.884 -9.014 2.075 1.00 85.88 70 TYR A C 1
ATOM 548 O O . TYR A 1 70 ? -0.103 -9.142 1.133 1.00 85.88 70 TYR A O 1
ATOM 556 N N . LEU A 1 71 ? -1.979 -9.773 2.185 1.00 88.75 71 LEU A N 1
ATOM 557 C CA . LEU A 1 71 ? -2.355 -10.814 1.216 1.00 88.75 71 LEU A CA 1
ATOM 558 C C . LEU A 1 71 ? -2.758 -10.250 -0.154 1.00 88.75 71 LEU A C 1
ATOM 560 O O . LEU A 1 71 ? -2.571 -10.913 -1.177 1.00 88.75 71 LEU A O 1
ATOM 564 N N . ALA A 1 72 ? -3.263 -9.017 -0.202 1.00 87.12 72 ALA A N 1
ATOM 565 C CA . ALA A 1 72 ? -3.558 -8.335 -1.455 1.00 87.12 72 ALA A CA 1
ATOM 566 C C . ALA A 1 72 ? -2.291 -8.043 -2.280 1.00 87.12 72 ALA A C 1
ATOM 568 O O . ALA A 1 72 ? -2.381 -7.929 -3.502 1.00 87.12 72 ALA A O 1
ATOM 569 N N . ARG A 1 73 ? -1.099 -7.971 -1.664 1.00 85.56 73 ARG A N 1
ATOM 570 C CA . ARG A 1 73 ? 0.158 -7.665 -2.374 1.00 85.56 73 ARG A CA 1
ATOM 571 C C . ARG A 1 73 ? 0.587 -8.742 -3.375 1.00 85.56 73 ARG A C 1
ATOM 573 O O . ARG A 1 73 ? 0.840 -8.371 -4.517 1.00 85.56 73 ARG A O 1
ATOM 580 N N . PRO A 1 74 ? 0.647 -10.046 -3.035 1.00 87.62 74 PRO A N 1
ATOM 581 C CA . PRO A 1 74 ? 0.888 -11.101 -4.020 1.00 87.62 74 PRO A CA 1
ATOM 582 C C . PRO A 1 74 ? -0.089 -11.058 -5.198 1.00 87.62 74 PRO A C 1
ATOM 584 O O . PRO A 1 74 ? 0.332 -11.140 -6.350 1.00 87.62 74 PRO A O 1
ATOM 587 N N . LEU A 1 75 ? -1.382 -10.867 -4.918 1.00 87.88 75 LEU A N 1
ATOM 588 C CA . LEU A 1 75 ? -2.414 -10.752 -5.950 1.00 87.88 75 LEU A CA 1
ATOM 589 C C . LEU A 1 75 ? -2.167 -9.532 -6.845 1.00 87.88 75 LEU A C 1
ATOM 591 O O . LEU A 1 75 ? -2.143 -9.658 -8.069 1.00 87.88 75 LEU A O 1
ATOM 595 N N . GLY A 1 76 ? -1.904 -8.374 -6.239 1.00 83.44 76 GLY A N 1
ATOM 596 C CA . GLY A 1 76 ? -1.528 -7.153 -6.941 1.00 83.44 76 GLY A CA 1
ATOM 597 C C . GLY A 1 76 ? -0.280 -7.350 -7.796 1.00 83.44 76 GLY A C 1
ATOM 598 O O . GLY A 1 76 ? -0.280 -6.965 -8.958 1.00 83.44 76 GLY A O 1
ATOM 599 N N . GLY A 1 77 ? 0.748 -8.022 -7.278 1.00 85.06 77 GLY A N 1
ATOM 600 C CA . GLY A 1 77 ? 1.982 -8.332 -7.997 1.00 85.06 77 GLY A CA 1
ATOM 601 C C . GLY A 1 77 ? 1.754 -9.211 -9.226 1.00 85.06 77 GLY A C 1
ATOM 602 O O . GLY A 1 77 ? 2.268 -8.894 -10.295 1.00 85.06 77 GLY A O 1
ATOM 603 N N . VAL A 1 78 ? 0.939 -10.265 -9.115 1.00 88.44 78 VAL A N 1
ATOM 604 C CA . VAL A 1 78 ? 0.595 -11.142 -10.250 1.00 88.44 78 VAL A CA 1
ATOM 605 C C . VAL A 1 78 ? -0.175 -10.374 -11.325 1.00 88.44 78 VAL A C 1
ATOM 607 O O . VAL A 1 78 ? 0.164 -10.454 -12.507 1.00 88.44 78 VAL A O 1
ATOM 610 N N . VAL A 1 79 ? -1.180 -9.591 -10.923 1.00 86.56 79 VAL A N 1
ATOM 611 C CA . VAL A 1 79 ? -1.965 -8.763 -11.847 1.00 86.56 79 VAL A CA 1
ATOM 612 C C . VAL A 1 79 ? -1.061 -7.723 -12.514 1.00 86.56 79 VAL A C 1
ATOM 614 O O . VAL A 1 79 ? -1.019 -7.629 -13.741 1.00 86.56 79 VAL A O 1
ATOM 617 N N . MET A 1 80 ? -0.274 -6.982 -11.733 1.00 83.19 80 MET A N 1
ATOM 618 C CA . MET A 1 80 ? 0.631 -5.955 -12.247 1.00 83.19 80 MET A CA 1
ATOM 619 C C . MET A 1 80 ? 1.713 -6.533 -13.164 1.00 83.19 80 MET A C 1
ATOM 621 O O . MET A 1 80 ? 2.029 -5.908 -14.174 1.00 83.19 80 MET A O 1
ATOM 625 N N . ALA A 1 81 ? 2.243 -7.723 -12.872 1.00 83.00 81 ALA A N 1
ATOM 626 C CA . ALA A 1 81 ? 3.201 -8.411 -13.736 1.00 83.00 81 ALA A CA 1
ATOM 627 C C . ALA A 1 81 ? 2.565 -8.781 -15.084 1.00 83.00 81 ALA A C 1
ATOM 629 O O . ALA A 1 81 ? 3.107 -8.438 -16.134 1.00 83.00 81 ALA A O 1
ATOM 630 N N . HIS A 1 82 ? 1.366 -9.375 -15.065 1.00 85.12 82 HIS A N 1
ATOM 631 C CA . HIS A 1 82 ? 0.653 -9.750 -16.287 1.00 85.12 82 HIS A CA 1
ATOM 632 C C . HIS A 1 82 ? 0.373 -8.544 -17.195 1.00 85.12 82 HIS A C 1
ATOM 634 O O . HIS A 1 82 ? 0.634 -8.575 -18.401 1.00 85.12 82 HIS A O 1
ATOM 640 N N . PHE A 1 83 ? -0.143 -7.453 -16.624 1.00 82.50 83 PHE A N 1
ATOM 641 C CA . PHE A 1 83 ? -0.423 -6.240 -17.391 1.00 82.50 83 PHE A CA 1
ATOM 642 C C . PHE A 1 83 ? 0.855 -5.490 -17.786 1.00 82.50 83 PHE A C 1
ATOM 644 O O . PHE A 1 83 ? 0.902 -4.929 -18.884 1.00 82.50 83 PHE A O 1
ATOM 651 N N . GLY A 1 84 ? 1.896 -5.521 -16.950 1.00 81.75 84 GLY A N 1
ATOM 652 C CA . GLY A 1 84 ? 3.191 -4.889 -17.198 1.00 81.75 84 GLY A CA 1
ATOM 653 C C . GLY A 1 84 ? 3.947 -5.500 -18.376 1.00 81.75 84 GLY A C 1
ATOM 654 O O . GLY A 1 84 ? 4.530 -4.754 -19.170 1.00 81.75 84 GLY A O 1
ATOM 655 N N . ASP A 1 85 ? 3.859 -6.820 -18.543 1.00 80.38 85 ASP A N 1
ATOM 656 C CA . ASP A 1 85 ? 4.456 -7.537 -19.674 1.00 80.38 85 ASP A CA 1
ATOM 657 C C . ASP A 1 85 ? 3.736 -7.242 -21.000 1.00 80.38 85 ASP A C 1
ATOM 659 O O . ASP A 1 85 ? 4.363 -7.241 -22.058 1.00 80.38 85 ASP A O 1
ATOM 663 N N . ARG A 1 86 ? 2.432 -6.921 -20.960 1.00 80.75 86 ARG A N 1
ATOM 664 C CA . ARG A 1 86 ? 1.626 -6.621 -22.160 1.00 80.75 86 ARG A CA 1
ATOM 665 C C . ARG A 1 86 ? 1.565 -5.140 -22.546 1.00 80.75 86 ARG A C 1
ATOM 667 O O . ARG A 1 86 ? 1.533 -4.828 -23.731 1.00 80.75 86 ARG A O 1
ATOM 674 N N . HIS A 1 87 ? 1.530 -4.225 -21.576 1.00 78.00 87 HIS A N 1
ATOM 675 C CA . HIS A 1 87 ? 1.273 -2.789 -21.804 1.00 78.00 87 HIS A CA 1
ATOM 676 C C . HIS A 1 87 ? 2.510 -1.897 -21.606 1.00 78.00 87 HIS A C 1
ATOM 678 O O . HIS A 1 87 ? 2.456 -0.687 -21.854 1.00 78.00 87 HIS A O 1
ATOM 684 N N . GLY A 1 88 ? 3.635 -2.492 -21.201 1.00 78.94 88 GLY A N 1
ATOM 685 C CA . GLY A 1 88 ? 4.923 -1.831 -21.039 1.00 78.94 88 GLY A CA 1
ATOM 686 C C . GLY A 1 88 ? 5.175 -1.316 -19.618 1.00 78.94 88 GLY A C 1
ATOM 687 O O . GLY A 1 88 ? 4.352 -0.628 -19.009 1.00 78.94 88 GLY A O 1
ATOM 688 N N . ARG A 1 89 ? 6.392 -1.574 -19.120 1.00 77.44 89 ARG A N 1
ATOM 689 C CA . ARG A 1 89 ? 6.834 -1.310 -17.733 1.00 77.44 89 ARG A CA 1
ATOM 690 C C . ARG A 1 89 ? 6.622 0.130 -17.254 1.00 77.44 89 ARG A C 1
ATOM 692 O O . ARG A 1 89 ? 6.318 0.357 -16.089 1.00 77.44 89 ARG A O 1
ATOM 699 N N . LYS A 1 90 ? 6.755 1.114 -18.148 1.00 74.00 90 LYS A N 1
ATOM 700 C CA . LYS A 1 90 ? 6.668 2.541 -17.795 1.00 74.00 90 LYS A CA 1
ATOM 701 C C . LYS A 1 90 ? 5.239 2.984 -17.454 1.00 74.00 90 LYS A C 1
ATOM 703 O O . LYS A 1 90 ? 5.058 3.7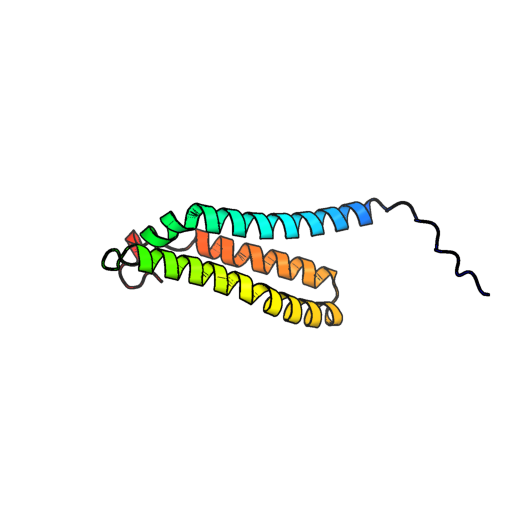86 -16.545 1.00 74.00 90 LYS A O 1
ATOM 708 N N . LYS A 1 91 ? 4.234 2.455 -18.166 1.00 77.62 91 LYS A N 1
ATOM 709 C CA . LYS A 1 91 ? 2.813 2.721 -17.880 1.00 77.62 91 LYS A CA 1
ATOM 710 C C . LYS A 1 91 ? 2.377 2.007 -16.606 1.00 77.62 91 LYS A C 1
ATOM 712 O O . LYS A 1 91 ? 1.660 2.593 -15.805 1.00 77.62 91 LYS A O 1
ATOM 717 N N . MET A 1 92 ? 2.880 0.790 -16.396 1.00 80.19 92 MET A N 1
ATOM 718 C CA . MET A 1 92 ? 2.581 0.023 -15.190 1.00 80.19 92 MET A CA 1
ATOM 719 C C . MET A 1 92 ? 3.118 0.693 -13.927 1.00 80.19 92 MET A C 1
ATOM 721 O O . MET A 1 92 ? 2.392 0.803 -12.950 1.00 80.19 92 MET A O 1
ATOM 725 N N . PHE A 1 93 ? 4.338 1.236 -13.981 1.00 76.75 93 PHE A N 1
ATOM 726 C CA . PHE A 1 93 ? 4.905 1.998 -12.868 1.00 76.75 93 PHE A CA 1
ATOM 727 C C . PHE A 1 93 ? 4.028 3.197 -12.473 1.00 76.75 93 PHE A C 1
ATO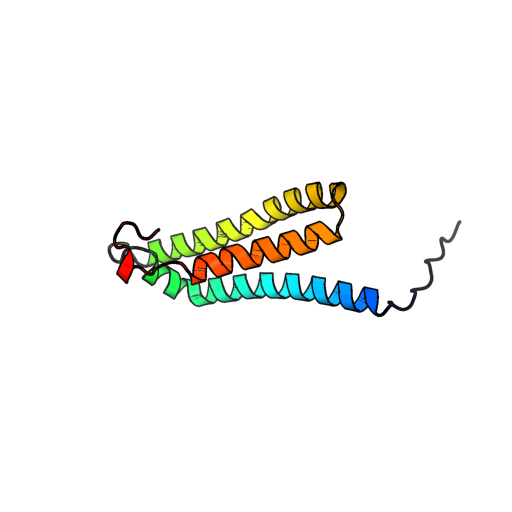M 729 O O . PHE A 1 93 ? 3.722 3.381 -11.300 1.00 76.75 93 PHE A O 1
ATOM 736 N N . ALA A 1 94 ? 3.570 3.987 -13.451 1.00 79.19 94 ALA A N 1
ATOM 737 C CA . ALA A 1 94 ? 2.677 5.116 -13.184 1.00 79.19 94 ALA A CA 1
ATOM 738 C C . ALA A 1 94 ? 1.316 4.666 -12.625 1.00 79.19 94 ALA A C 1
ATOM 740 O O . ALA A 1 94 ? 0.780 5.308 -11.725 1.00 79.19 94 ALA A O 1
ATOM 741 N N . PHE A 1 95 ? 0.778 3.552 -13.130 1.00 82.62 95 PHE A N 1
ATOM 742 C CA . PHE A 1 95 ? -0.470 2.978 -12.636 1.00 82.62 95 PHE A CA 1
ATOM 743 C C . PHE A 1 95 ? -0.354 2.518 -11.179 1.00 82.62 95 PHE A C 1
ATOM 745 O O . PHE A 1 95 ? -1.225 2.857 -10.387 1.00 82.62 95 PHE A O 1
ATOM 752 N N . SER A 1 96 ? 0.725 1.828 -10.795 1.00 80.38 96 SER A N 1
ATOM 753 C CA . SER A 1 96 ? 0.957 1.415 -9.402 1.00 80.38 96 SER A CA 1
ATOM 754 C C . SER A 1 96 ? 1.031 2.611 -8.452 1.00 80.38 96 SER A C 1
ATOM 756 O O . SER A 1 96 ? 0.395 2.595 -7.404 1.00 80.38 96 SER A O 1
ATOM 758 N N . VAL A 1 97 ? 1.730 3.684 -8.842 1.00 80.38 97 VAL A N 1
ATOM 759 C CA . VAL A 1 97 ? 1.795 4.921 -8.043 1.00 80.38 97 VAL A CA 1
ATOM 760 C C . VAL A 1 97 ? 0.409 5.555 -7.882 1.00 80.38 97 VAL A C 1
ATOM 762 O O . VAL A 1 97 ? 0.049 5.983 -6.787 1.00 80.38 97 VAL A O 1
ATOM 765 N N . LEU A 1 98 ? -0.398 5.585 -8.946 1.00 82.56 98 LEU A N 1
ATOM 766 C CA . LEU A 1 98 ? -1.764 6.112 -8.894 1.00 82.56 98 LEU A CA 1
ATOM 767 C C . LEU A 1 98 ? -2.677 5.248 -8.014 1.00 82.56 98 LEU A C 1
ATOM 769 O O . LEU A 1 98 ? -3.463 5.785 -7.236 1.00 82.56 98 LEU A O 1
ATOM 773 N N . LEU A 1 99 ? -2.537 3.924 -8.100 1.00 81.00 99 LEU A N 1
ATOM 774 C CA . LEU A 1 99 ? -3.280 2.966 -7.284 1.00 81.00 99 LEU A CA 1
ATOM 775 C C . LEU A 1 99 ? -2.922 3.056 -5.797 1.00 81.00 99 LEU A C 1
ATOM 777 O O . LEU A 1 99 ? -3.710 2.625 -4.969 1.00 81.00 99 LEU A O 1
ATOM 781 N N . MET A 1 100 ? -1.756 3.604 -5.463 1.00 79.19 100 MET A N 1
ATOM 782 C CA . MET A 1 100 ? -1.339 3.858 -4.087 1.00 79.19 100 MET A CA 1
ATOM 783 C C . MET A 1 100 ? -1.845 5.214 -3.589 1.00 79.19 100 MET A C 1
ATOM 785 O O . MET A 1 100 ? -2.397 5.310 -2.502 1.00 79.19 100 MET A O 1
ATOM 789 N N . ALA A 1 101 ? -1.741 6.259 -4.415 1.00 79.56 101 ALA A N 1
ATOM 790 C CA . ALA A 1 101 ? -2.193 7.600 -4.051 1.00 79.56 101 ALA A CA 1
ATOM 791 C C . ALA A 1 101 ? -3.723 7.713 -3.927 1.00 79.56 101 ALA A C 1
ATOM 793 O O . ALA A 1 101 ? -4.214 8.444 -3.067 1.00 79.56 101 ALA A O 1
ATOM 794 N N . ALA A 1 102 ? -4.487 7.011 -4.771 1.00 83.12 102 ALA A N 1
ATOM 795 C CA . ALA A 1 102 ? -5.944 7.122 -4.787 1.00 83.12 102 ALA A CA 1
ATOM 796 C C . ALA A 1 102 ? -6.614 6.606 -3.493 1.00 83.12 102 ALA A C 1
ATOM 798 O O . ALA A 1 102 ? -7.394 7.361 -2.916 1.00 83.12 102 ALA A O 1
ATOM 799 N N . PRO A 1 103 ? -6.310 5.400 -2.969 1.00 74.75 103 PRO A N 1
ATOM 800 C CA . PRO A 1 103 ? -6.833 4.940 -1.683 1.00 74.75 103 PRO A CA 1
ATOM 801 C C . PRO A 1 103 ? -6.424 5.842 -0.522 1.00 74.75 103 PRO A C 1
ATOM 803 O O . PRO A 1 103 ? -7.261 6.138 0.322 1.00 74.75 103 PRO A O 1
ATOM 806 N N . THR A 1 104 ? -5.182 6.334 -0.496 1.00 73.62 104 THR A N 1
ATOM 807 C CA . THR A 1 104 ? -4.710 7.245 0.559 1.00 73.62 104 THR A CA 1
ATOM 808 C C . THR A 1 104 ? -5.473 8.569 0.537 1.00 73.62 104 THR A C 1
ATOM 810 O O . THR A 1 104 ? -5.863 9.080 1.587 1.00 73.62 104 THR A O 1
ATOM 813 N N . LEU A 1 105 ? -5.767 9.100 -0.655 1.00 79.75 105 LEU A N 1
ATOM 814 C CA . LEU A 1 105 ? -6.627 10.271 -0.809 1.00 79.75 105 LEU A CA 1
ATOM 815 C C . LEU A 1 105 ? -8.059 9.979 -0.333 1.00 79.75 105 LEU A C 1
ATOM 817 O O . LEU A 1 105 ? -8.637 10.783 0.391 1.00 79.75 105 LEU A O 1
ATOM 821 N N . LEU A 1 106 ? -8.619 8.823 -0.702 1.00 79.88 106 LEU A N 1
ATOM 822 C CA . LEU A 1 106 ? -9.960 8.411 -0.280 1.00 79.88 106 LEU A CA 1
ATOM 823 C C . LEU A 1 106 ? -10.054 8.209 1.239 1.00 79.88 106 LEU A C 1
ATOM 825 O O . LEU A 1 106 ? -11.046 8.618 1.830 1.00 79.88 106 LEU A O 1
ATOM 829 N N . MET A 1 107 ? -9.022 7.650 1.878 1.00 71.75 107 MET A N 1
ATOM 830 C CA . MET A 1 107 ? -8.934 7.542 3.338 1.00 71.75 107 MET A CA 1
ATOM 831 C C . MET A 1 107 ? -8.879 8.920 4.004 1.00 71.75 107 MET A C 1
ATOM 833 O O . MET A 1 107 ? -9.549 9.135 5.007 1.00 71.75 107 MET A O 1
ATOM 837 N N . GLY A 1 108 ? -8.125 9.870 3.440 1.00 71.94 108 GLY A N 1
ATOM 838 C CA . GLY A 1 108 ? -8.066 11.244 3.952 1.00 71.94 108 GLY A CA 1
ATOM 839 C C . GLY A 1 108 ? -9.366 12.035 3.762 1.00 71.94 108 GLY A C 1
ATOM 840 O O . GLY A 1 108 ? -9.657 12.936 4.544 1.00 71.94 108 GLY A O 1
ATOM 841 N N . LEU A 1 109 ? -10.153 11.693 2.739 1.00 72.62 109 LEU A N 1
ATOM 842 C CA . LEU A 1 109 ? -11.465 12.285 2.458 1.00 72.62 109 LEU A CA 1
ATOM 843 C C . LEU A 1 109 ? -12.619 11.553 3.158 1.00 72.62 109 LEU A C 1
ATOM 845 O O . LEU A 1 109 ? -13.768 11.981 3.031 1.00 72.62 109 LEU A O 1
ATOM 849 N N . LEU A 1 110 ? -12.343 10.456 3.870 1.00 66.38 110 LEU A N 1
ATOM 850 C CA . LEU A 1 110 ? -13.376 9.672 4.529 1.00 66.38 110 LEU A CA 1
ATOM 851 C C . LEU A 1 110 ? -13.956 10.4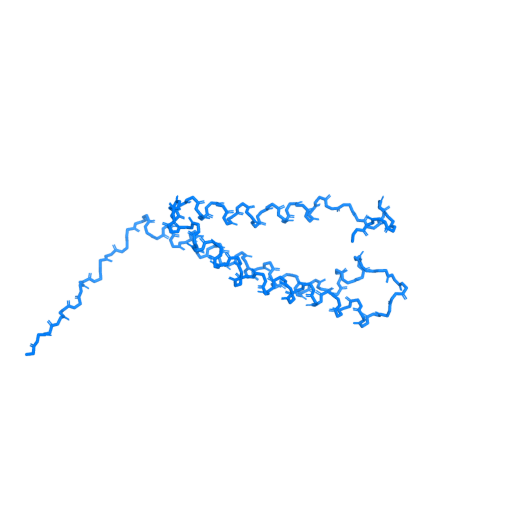74 5.712 1.00 66.38 110 LEU A C 1
ATOM 853 O O . LEU A 1 110 ? -13.205 10.852 6.617 1.00 66.38 110 LEU A O 1
ATOM 857 N N . PRO A 1 111 ? -15.274 10.749 5.746 1.00 63.06 111 PRO A N 1
ATOM 858 C CA . PRO A 1 111 ? -15.885 11.436 6.877 1.00 63.06 111 PRO A CA 1
ATOM 859 C C . PRO A 1 111 ? -15.779 10.554 8.124 1.00 63.06 111 PRO A C 1
ATOM 861 O O . PRO A 1 111 ? -16.133 9.378 8.085 1.00 63.06 111 PRO A O 1
ATOM 864 N N . GLY A 1 112 ? -15.314 11.113 9.241 1.00 59.25 112 GLY A N 1
ATOM 865 C CA . GLY A 1 112 ? -15.221 10.370 10.498 1.00 59.25 112 GLY A CA 1
ATOM 866 C C . GLY A 1 112 ? -16.595 9.991 11.070 1.00 59.25 112 GLY A C 1
ATOM 867 O O . GLY A 1 112 ? -17.638 10.507 10.653 1.00 59.25 112 GLY A O 1
ATOM 868 N N . PHE A 1 113 ? -16.588 9.146 12.105 1.00 50.72 113 PHE A N 1
ATOM 869 C CA . PHE A 1 113 ? -17.789 8.685 12.824 1.00 50.72 113 PHE A CA 1
ATOM 870 C C . PHE A 1 113 ? -18.725 9.811 13.300 1.00 50.72 113 PHE A C 1
ATOM 872 O O . PHE A 1 113 ? -19.926 9.593 13.441 1.00 50.72 113 PHE A O 1
ATOM 879 N N . GLY A 1 114 ? -18.202 11.025 13.506 1.00 56.06 114 GLY A N 1
ATOM 880 C CA . GLY A 1 114 ? -18.998 12.200 13.876 1.00 56.06 114 GLY A CA 1
ATOM 881 C C . GLY A 1 114 ? -19.997 12.664 12.806 1.00 56.06 114 GLY A C 1
ATOM 882 O O . GLY A 1 114 ? -20.949 13.357 13.145 1.00 56.06 114 GLY A O 1
ATOM 883 N N . THR A 1 115 ? -19.811 12.277 11.539 1.00 55.91 115 THR A N 1
ATOM 884 C CA . THR A 1 115 ? -20.639 12.726 10.401 1.00 55.91 115 THR A CA 1
ATOM 885 C C . THR A 1 115 ? -21.557 11.653 9.807 1.00 55.91 115 THR A C 1
ATOM 887 O O . THR A 1 115 ? -22.584 12.017 9.244 1.00 55.91 115 THR A O 1
ATOM 890 N N . LEU A 1 116 ? -21.240 10.355 9.927 1.00 52.44 116 LEU A N 1
ATOM 891 C CA . LEU A 1 116 ? -22.008 9.274 9.272 1.00 52.44 116 LEU A CA 1
ATOM 892 C C . LEU A 1 116 ? -22.659 8.248 10.223 1.00 52.44 116 LEU A C 1
ATOM 894 O O . LEU A 1 116 ? -23.436 7.411 9.763 1.00 52.44 116 LEU A O 1
ATOM 898 N N . GLY A 1 117 ? -22.429 8.321 11.541 1.00 62.78 117 GLY A N 1
ATOM 899 C CA . GLY A 1 117 ? -23.085 7.428 12.508 1.00 62.78 117 GLY A CA 1
ATOM 900 C C . GLY A 1 117 ? -22.893 5.939 12.172 1.00 62.78 117 GLY A C 1
ATOM 901 O O . GLY A 1 117 ? -21.788 5.516 11.861 1.00 62.78 117 GLY A O 1
ATOM 902 N N . LEU A 1 118 ? -23.969 5.142 12.201 1.00 52.16 118 LEU A N 1
ATOM 903 C CA . LEU A 1 118 ? -23.959 3.698 11.881 1.00 52.16 118 LEU A CA 1
ATOM 904 C C . LEU A 1 118 ? -23.738 3.369 10.389 1.00 52.16 118 LEU A C 1
ATOM 906 O O . LEU A 1 118 ? -23.626 2.197 10.044 1.00 52.16 118 LEU A O 1
ATOM 910 N N . ALA A 1 119 ? -23.716 4.378 9.511 1.00 55.88 119 ALA A N 1
ATOM 911 C CA . ALA A 1 119 ? -23.386 4.230 8.093 1.00 55.88 119 ALA A CA 1
ATOM 912 C C . ALA A 1 119 ? -21.925 4.609 7.789 1.00 55.88 119 ALA A C 1
ATOM 914 O O . ALA A 1 119 ? -21.519 4.583 6.626 1.00 55.88 119 ALA A O 1
ATOM 915 N N . ALA A 1 120 ? -21.147 4.983 8.814 1.00 50.25 120 ALA A N 1
ATOM 916 C CA . ALA A 1 120 ? -19.700 5.021 8.690 1.00 50.25 120 ALA A CA 1
ATOM 917 C C . ALA A 1 120 ? -19.215 3.577 8.439 1.00 50.25 120 ALA A C 1
ATOM 919 O O . ALA A 1 120 ? -19.604 2.693 9.207 1.00 50.25 120 ALA A O 1
ATOM 920 N N . PRO A 1 121 ? -18.472 3.320 7.347 1.00 50.81 121 PRO A N 1
ATOM 921 C CA . PRO A 1 121 ? -17.911 1.999 7.079 1.00 50.81 121 PRO A CA 1
ATOM 922 C C . PRO A 1 121 ? -16.912 1.568 8.157 1.00 50.81 121 PRO A C 1
ATOM 924 O O . PRO A 1 121 ? -16.278 2.456 8.777 1.00 50.81 121 PRO A O 1
#